Protein AF-A0A2V9FP90-F1 (afdb_monomer_lite)

Structure (mmCIF, N/CA/C/O backbone):
data_AF-A0A2V9FP90-F1
#
_entry.id   AF-A0A2V9FP90-F1
#
loop_
_atom_site.group_PDB
_atom_site.id
_atom_site.type_symbol
_atom_site.label_atom_id
_atom_site.label_alt_id
_atom_site.label_comp_id
_atom_site.label_asym_id
_atom_site.label_entity_id
_atom_site.label_seq_id
_atom_site.pdbx_PDB_ins_code
_atom_site.Cartn_x
_atom_site.Cartn_y
_atom_site.Cartn_z
_atom_site.occupancy
_atom_site.B_iso_or_equiv
_atom_site.auth_seq_id
_atom_site.auth_comp_id
_atom_site.auth_asym_id
_atom_site.auth_atom_id
_atom_site.pdbx_PDB_model_num
ATOM 1 N N . MET A 1 1 ? 9.939 25.593 56.403 1.00 59.75 1 MET A N 1
ATOM 2 C CA . MET A 1 1 ? 8.728 24.747 56.276 1.00 59.75 1 MET A CA 1
ATOM 3 C C . MET A 1 1 ? 7.716 25.290 55.264 1.00 59.75 1 MET A C 1
ATOM 5 O O . MET A 1 1 ? 7.458 24.605 54.291 1.00 59.75 1 MET A O 1
ATOM 9 N N . ARG A 1 2 ? 7.223 26.534 55.396 1.00 60.72 2 ARG A N 1
ATOM 10 C CA . ARG A 1 2 ? 6.188 27.116 54.505 1.00 60.72 2 ARG A CA 1
ATOM 11 C C . ARG A 1 2 ? 6.535 27.178 53.004 1.00 60.72 2 ARG A C 1
ATOM 13 O O . ARG A 1 2 ? 5.640 27.055 52.178 1.00 60.72 2 ARG A O 1
ATOM 20 N N . VAL A 1 3 ? 7.808 27.366 52.646 1.00 67.31 3 VAL A N 1
ATOM 21 C CA . VAL A 1 3 ? 8.259 27.427 51.238 1.00 67.31 3 VAL A CA 1
ATOM 22 C C . VAL A 1 3 ? 8.222 26.045 50.577 1.00 67.31 3 VAL A C 1
ATOM 24 O O . VAL A 1 3 ? 7.714 25.914 49.469 1.00 67.31 3 VAL A O 1
ATOM 27 N N . PHE A 1 4 ? 8.651 25.003 51.294 1.00 66.38 4 PHE A N 1
ATOM 28 C CA . PHE A 1 4 ? 8.572 23.615 50.828 1.00 66.38 4 PHE A CA 1
ATOM 29 C C . PHE A 1 4 ? 7.123 23.153 50.635 1.00 66.38 4 PHE A C 1
ATOM 31 O O . PHE A 1 4 ? 6.818 22.498 49.646 1.00 66.38 4 PHE A O 1
ATOM 38 N N . THR A 1 5 ? 6.206 23.562 51.519 1.00 68.62 5 THR A N 1
ATOM 39 C CA . THR A 1 5 ? 4.774 23.255 51.377 1.00 68.62 5 THR A CA 1
ATOM 40 C C . THR A 1 5 ? 4.164 23.927 50.142 1.00 68.62 5 THR A C 1
ATOM 42 O O . THR A 1 5 ? 3.387 23.306 49.428 1.00 68.62 5 THR A O 1
ATOM 45 N N . ARG A 1 6 ? 4.545 25.178 49.843 1.00 77.50 6 ARG A N 1
ATOM 46 C CA . ARG A 1 6 ? 4.081 25.903 48.645 1.00 77.50 6 ARG A CA 1
ATOM 47 C C . ARG A 1 6 ? 4.619 25.298 47.349 1.00 77.50 6 ARG A C 1
ATOM 49 O O . ARG A 1 6 ? 3.872 25.204 46.382 1.00 77.50 6 ARG A O 1
ATOM 56 N N . LEU A 1 7 ? 5.879 24.858 47.342 1.00 77.06 7 LEU A N 1
ATOM 57 C CA . LEU A 1 7 ? 6.489 24.196 46.188 1.00 77.06 7 LEU A CA 1
ATOM 58 C C . LEU A 1 7 ? 5.847 22.827 45.916 1.00 77.06 7 LEU A C 1
ATOM 60 O O . LEU A 1 7 ? 5.535 22.518 44.771 1.00 77.06 7 LEU A O 1
ATOM 64 N N . ALA A 1 8 ? 5.582 22.044 46.966 1.00 80.75 8 ALA A N 1
ATOM 65 C CA . ALA A 1 8 ? 4.883 20.767 46.844 1.00 80.75 8 ALA A CA 1
ATOM 66 C C . ALA A 1 8 ? 3.464 20.943 46.277 1.00 80.75 8 ALA A C 1
ATOM 68 O O . ALA A 1 8 ? 3.075 20.212 45.373 1.00 80.75 8 ALA A O 1
ATOM 69 N N . ILE A 1 9 ? 2.718 21.951 46.744 1.00 82.56 9 ILE A N 1
ATOM 70 C CA . ILE A 1 9 ? 1.383 22.271 46.214 1.00 82.56 9 ILE A CA 1
ATOM 71 C C . ILE A 1 9 ? 1.465 22.720 44.749 1.00 82.56 9 ILE A C 1
ATOM 73 O O . ILE A 1 9 ? 0.668 22.263 43.936 1.00 82.56 9 ILE A O 1
ATOM 77 N N . ALA A 1 10 ? 2.434 23.565 44.388 1.00 81.69 10 ALA A N 1
ATOM 78 C CA . ALA A 1 10 ? 2.607 24.021 43.008 1.00 81.69 10 ALA A CA 1
ATOM 79 C C . ALA A 1 10 ? 2.924 22.864 42.045 1.00 81.69 10 ALA A C 1
ATOM 81 O O . ALA A 1 10 ? 2.347 22.796 40.962 1.00 81.69 10 ALA A O 1
ATOM 82 N N . LEU A 1 11 ? 3.782 21.923 42.454 1.00 83.19 11 LEU A N 1
ATOM 83 C CA . LEU A 1 11 ? 4.089 20.719 41.674 1.00 83.19 11 LEU A CA 1
ATOM 84 C C . LEU A 1 11 ? 2.877 19.788 41.546 1.00 83.19 11 LEU A C 1
ATOM 86 O O . LEU A 1 11 ? 2.643 19.227 40.478 1.00 83.19 11 LEU A O 1
ATOM 90 N N . LEU A 1 12 ? 2.075 19.660 42.603 1.00 82.69 12 LEU A N 1
ATOM 91 C CA . LEU A 1 12 ? 0.868 18.835 42.599 1.00 82.69 12 LEU A CA 1
ATOM 92 C C . LEU A 1 12 ? -0.210 19.433 41.679 1.00 82.69 12 LEU A C 1
ATOM 94 O O . LEU A 1 12 ? -0.802 18.716 40.876 1.00 82.69 12 LEU A O 1
ATOM 98 N N . VAL A 1 13 ? -0.398 20.756 41.712 1.00 79.25 13 VAL A N 1
ATOM 99 C CA . VAL A 1 13 ? -1.297 21.474 40.792 1.00 79.25 13 VAL A CA 1
ATOM 100 C C . VAL A 1 13 ? -0.812 21.359 39.346 1.00 79.25 13 VAL A C 1
ATOM 102 O O . VAL A 1 13 ? -1.612 21.054 38.465 1.00 79.25 13 VAL A O 1
ATOM 105 N N . ALA A 1 14 ? 0.489 21.530 39.092 1.00 76.50 14 ALA A N 1
ATOM 106 C CA . ALA A 1 14 ? 1.058 21.360 37.756 1.00 76.50 14 ALA A CA 1
ATOM 107 C C . ALA A 1 14 ? 0.841 19.933 37.217 1.00 76.50 14 ALA A C 1
ATOM 109 O O . ALA A 1 14 ? 0.446 19.772 36.064 1.00 76.50 14 ALA A O 1
ATOM 110 N N . GLY A 1 15 ? 1.010 18.905 38.056 1.00 74.50 15 GLY A N 1
ATOM 111 C CA . GLY A 1 15 ? 0.733 17.512 37.691 1.00 74.50 15 GLY A CA 1
ATOM 112 C C . GLY A 1 15 ? -0.736 17.254 37.330 1.00 74.50 15 GLY A C 1
ATOM 113 O O . GLY A 1 15 ? -1.019 16.583 36.339 1.00 74.50 15 GLY A O 1
ATOM 114 N N . VAL A 1 16 ? -1.682 17.837 38.075 1.00 71.75 16 VAL A N 1
ATOM 115 C CA . VAL A 1 16 ? -3.126 17.710 37.791 1.00 71.75 16 VAL A CA 1
ATOM 116 C C . VAL A 1 16 ? -3.513 18.416 36.485 1.00 71.75 16 VAL A C 1
ATOM 118 O O . VAL A 1 16 ? -4.301 17.878 35.706 1.00 71.75 16 VAL A O 1
ATOM 121 N N . VAL A 1 17 ? -2.935 19.588 36.203 1.00 67.44 17 VAL A N 1
ATOM 122 C CA . VAL A 1 17 ? -3.184 20.327 34.952 1.00 67.44 17 VAL A CA 1
ATOM 123 C C . VAL A 1 17 ? -2.625 19.574 33.737 1.00 67.44 17 VAL A C 1
ATOM 125 O O . VAL A 1 17 ? -3.298 19.494 32.709 1.00 67.44 17 VAL A O 1
ATOM 128 N N . PHE A 1 18 ? -1.451 18.947 33.862 1.00 64.31 18 PHE A N 1
ATOM 129 C CA . PHE A 1 18 ? -0.880 18.108 32.801 1.00 64.31 18 PHE A CA 1
ATOM 130 C C . PHE A 1 18 ? -1.737 16.870 32.490 1.00 64.31 18 PHE A C 1
ATOM 132 O O . PHE A 1 18 ? -1.906 16.520 31.323 1.00 64.31 18 PHE A O 1
ATOM 139 N N . LEU A 1 19 ? -2.339 16.240 33.506 1.00 61.09 19 LEU A N 1
ATOM 140 C CA . LEU A 1 19 ? -3.259 15.108 33.321 1.00 61.09 19 LEU A CA 1
ATOM 141 C C . LEU A 1 19 ? -4.565 15.510 32.617 1.00 61.09 19 LEU A C 1
ATOM 143 O O . LEU A 1 19 ? -5.145 14.710 31.883 1.00 61.09 19 LEU A O 1
ATOM 147 N N . ALA A 1 20 ? -5.034 16.744 32.817 1.00 59.56 20 ALA A N 1
ATOM 148 C CA . ALA A 1 20 ? -6.236 17.256 32.162 1.00 59.56 20 ALA A CA 1
ATOM 149 C C . ALA A 1 20 ? -5.997 17.634 30.687 1.00 59.56 20 ALA A C 1
ATOM 151 O O . ALA A 1 20 ? -6.886 17.440 29.858 1.00 59.56 20 ALA A O 1
ATOM 152 N N . ALA A 1 21 ? -4.799 18.124 30.349 1.00 59.16 21 ALA A N 1
ATOM 153 C CA . ALA A 1 21 ? -4.432 18.535 28.991 1.00 59.16 21 ALA A CA 1
ATOM 154 C C . ALA A 1 21 ? -4.249 17.358 28.010 1.00 59.16 21 ALA A C 1
ATOM 156 O O . ALA A 1 21 ? -4.314 17.551 26.800 1.00 59.16 21 ALA A O 1
ATOM 157 N N . GLY A 1 22 ? -4.057 16.136 28.519 1.00 57.44 22 GLY A N 1
ATOM 158 C CA . GLY A 1 22 ? -3.905 14.917 27.716 1.00 57.44 22 GLY A CA 1
ATOM 159 C C . GLY A 1 22 ? -5.214 14.218 27.334 1.00 57.44 22 GLY A C 1
ATOM 160 O O . GLY A 1 22 ? -5.178 13.086 26.853 1.00 57.44 22 GLY A O 1
ATOM 161 N N . ARG A 1 23 ? -6.384 14.828 27.572 1.00 60.38 23 ARG A N 1
ATOM 162 C CA . ARG A 1 23 ? -7.665 14.241 27.154 1.00 60.38 23 ARG A CA 1
ATOM 163 C C . ARG A 1 23 ? -7.748 14.289 25.631 1.00 60.38 23 ARG A C 1
ATOM 165 O O . ARG A 1 23 ? -7.959 15.352 25.056 1.00 60.38 23 ARG A O 1
ATOM 172 N N . ALA A 1 24 ? -7.566 13.131 24.996 1.00 65.12 24 ALA A N 1
ATOM 173 C CA . ALA A 1 24 ? -7.748 12.967 23.561 1.00 65.12 24 ALA A CA 1
ATOM 174 C C . ALA A 1 24 ? -9.082 13.591 23.124 1.00 65.12 24 ALA A C 1
ATOM 176 O O . ALA A 1 24 ? -10.117 13.393 23.768 1.00 65.12 24 ALA A O 1
ATOM 177 N 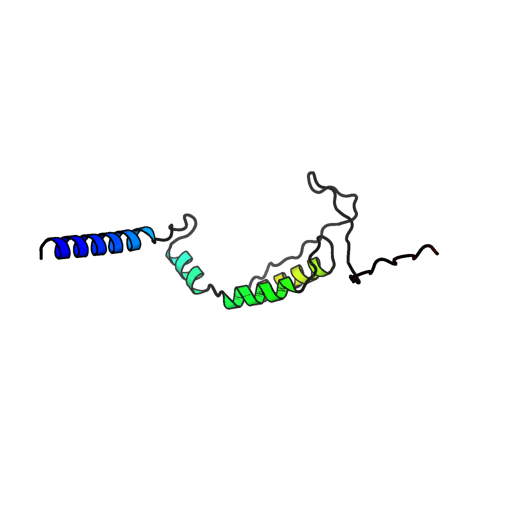N . GLN A 1 25 ? -9.044 14.374 22.046 1.00 67.94 25 GLN A N 1
ATOM 178 C CA . GLN A 1 25 ? -10.237 14.984 21.477 1.00 67.94 25 GLN A CA 1
ATOM 179 C C . GLN A 1 25 ? -11.243 13.884 21.127 1.00 67.94 25 GLN A C 1
ATOM 181 O O . GLN A 1 25 ? -10.899 12.935 20.423 1.00 67.94 25 GLN A O 1
ATOM 186 N N . LYS A 1 26 ? -12.482 14.008 21.618 1.00 65.25 26 LYS A N 1
ATOM 187 C CA . LYS A 1 26 ? -13.554 13.069 21.270 1.00 65.25 26 LYS A CA 1
ATOM 188 C C . LYS A 1 26 ? -13.750 13.104 19.750 1.00 65.25 26 LYS A C 1
ATOM 190 O O . LYS A 1 26 ? -14.010 14.194 19.229 1.00 65.25 26 LYS A O 1
ATOM 195 N N . PRO A 1 27 ? -13.609 11.977 19.030 1.00 66.38 27 PRO A N 1
ATOM 196 C CA . PRO A 1 27 ? -13.837 11.964 17.593 1.00 66.38 27 PRO A CA 1
ATOM 197 C C . PRO A 1 27 ? -15.282 12.395 17.319 1.00 66.38 27 PRO A C 1
ATOM 199 O O . PRO A 1 27 ? -16.201 11.774 17.848 1.00 66.38 27 PRO A O 1
ATOM 202 N N . PRO A 1 28 ? -15.521 13.446 16.518 1.00 73.25 28 PRO A N 1
ATOM 203 C CA . PRO A 1 28 ? -16.864 14.000 16.343 1.00 73.25 28 PRO A CA 1
ATOM 204 C C . PRO A 1 28 ? -17.770 13.136 15.450 1.00 73.25 28 PRO A C 1
ATOM 206 O O . PRO A 1 28 ? -18.923 13.494 15.237 1.00 73.25 28 PRO A O 1
ATOM 209 N N . LEU A 1 29 ? -17.249 12.036 14.895 1.00 85.44 29 LEU A N 1
ATOM 210 C CA . LEU A 1 29 ? -17.904 11.264 13.837 1.00 85.44 29 LEU A CA 1
ATOM 211 C C . LEU A 1 29 ? -18.628 10.005 14.334 1.00 85.44 29 LEU A C 1
ATOM 213 O O . LEU A 1 29 ? -19.564 9.577 13.669 1.00 85.44 29 LEU A O 1
ATOM 217 N N . LEU A 1 30 ? -18.212 9.409 15.462 1.00 89.69 30 LEU A N 1
ATOM 218 C CA . LEU A 1 30 ? -18.726 8.116 15.939 1.00 89.69 30 LEU A CA 1
ATOM 219 C C . LEU A 1 30 ? -18.969 8.120 17.461 1.00 89.69 30 LEU A C 1
ATOM 221 O O . LEU A 1 30 ? -18.249 8.810 18.189 1.00 89.69 30 LEU A O 1
ATOM 225 N N . PRO A 1 31 ? -19.939 7.335 17.971 1.00 90.81 31 PRO A N 1
ATOM 226 C CA . PRO A 1 31 ? -20.139 7.130 19.405 1.00 90.81 31 PRO A CA 1
ATOM 227 C C . PRO A 1 31 ? -18.877 6.615 20.118 1.00 90.81 31 PRO A C 1
ATOM 229 O O . PRO A 1 31 ? -18.163 5.758 19.601 1.00 90.81 31 PRO A O 1
ATOM 232 N N . GLU A 1 32 ? -18.639 7.056 21.361 1.00 87.56 32 GLU A N 1
ATOM 233 C CA . GLU A 1 32 ? -17.444 6.668 22.142 1.00 87.56 32 GLU A CA 1
ATOM 234 C C . GLU A 1 32 ? -17.267 5.153 22.279 1.00 87.56 32 GLU A C 1
ATOM 236 O O . GLU A 1 32 ? -16.144 4.655 22.231 1.00 87.56 32 GLU A O 1
ATOM 241 N N . LYS A 1 33 ? -18.370 4.412 22.421 1.00 90.81 33 LYS A N 1
ATOM 242 C CA . LYS A 1 33 ? -18.343 2.949 22.517 1.00 90.81 33 LYS A CA 1
ATOM 243 C C . LYS A 1 33 ? -17.737 2.306 21.266 1.00 90.81 33 LYS A C 1
ATOM 245 O O . LYS A 1 33 ? -16.964 1.362 21.384 1.00 90.81 33 LYS A O 1
ATOM 250 N N . GLU A 1 34 ? -18.089 2.809 20.087 1.00 92.44 34 GLU A N 1
ATOM 251 C CA . GLU A 1 34 ? -17.595 2.290 18.808 1.00 92.44 34 GLU A CA 1
ATOM 252 C C . GLU A 1 34 ? -16.125 2.652 18.610 1.00 92.44 34 GLU A C 1
ATOM 254 O O . GLU A 1 34 ? -15.321 1.795 18.256 1.00 92.44 34 GLU A O 1
ATOM 259 N N . VAL A 1 35 ? -15.746 3.890 18.943 1.00 90.50 35 VAL A N 1
ATOM 260 C CA . VAL A 1 35 ? -14.343 4.329 18.927 1.00 90.50 35 VAL A CA 1
ATOM 261 C C . VAL A 1 35 ? -13.484 3.461 19.847 1.00 90.50 35 VAL A C 1
ATOM 263 O O . VAL A 1 35 ? -12.404 3.033 19.451 1.00 90.50 35 VAL A O 1
AT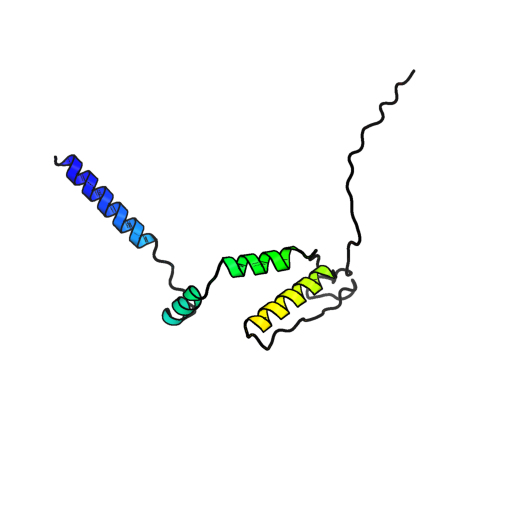OM 266 N N . ALA A 1 36 ? -13.958 3.179 21.063 1.00 90.00 36 ALA A N 1
ATOM 267 C CA . ALA A 1 36 ? -13.243 2.333 22.011 1.00 90.00 36 ALA A CA 1
ATOM 268 C C . ALA A 1 36 ? -13.097 0.892 21.500 1.00 90.00 36 ALA A C 1
ATOM 270 O O . ALA A 1 36 ? -12.030 0.302 21.650 1.00 90.00 36 ALA A O 1
ATOM 271 N N . ALA A 1 37 ? -14.138 0.341 20.865 1.00 93.44 37 ALA A N 1
ATOM 272 C CA . ALA A 1 37 ? -14.067 -0.978 20.242 1.00 93.44 37 ALA A CA 1
ATOM 273 C C . ALA A 1 37 ? -13.009 -1.016 19.128 1.00 93.44 37 ALA A C 1
ATOM 275 O O . ALA A 1 37 ? -12.140 -1.878 19.152 1.00 93.44 37 ALA A O 1
ATOM 276 N N . LEU A 1 38 ? -13.009 -0.035 18.219 1.00 91.44 38 LEU A N 1
ATOM 277 C CA . LEU A 1 38 ? -12.006 0.071 17.153 1.00 91.44 38 LEU A CA 1
ATOM 278 C C . LEU A 1 38 ? -10.584 0.237 17.705 1.00 91.44 38 LEU A C 1
ATOM 280 O O . LEU A 1 38 ? -9.650 -0.374 17.195 1.00 91.44 38 LEU A O 1
ATOM 284 N N . ALA A 1 39 ? -10.415 1.046 18.754 1.00 91.31 39 ALA A N 1
ATOM 285 C CA . ALA A 1 39 ? -9.114 1.282 19.370 1.00 91.31 39 ALA A CA 1
ATOM 286 C C . ALA A 1 39 ? -8.512 0.011 19.991 1.00 91.31 39 ALA A C 1
ATOM 288 O O . ALA A 1 39 ? -7.297 -0.163 19.943 1.00 91.31 39 ALA A O 1
ATOM 289 N N . ASN A 1 40 ? -9.348 -0.879 20.534 1.00 94.62 40 ASN A N 1
ATOM 290 C CA . ASN A 1 40 ? -8.902 -2.144 21.122 1.00 94.62 40 ASN A CA 1
ATOM 291 C C . ASN A 1 40 ? -8.431 -3.169 20.078 1.00 94.62 40 ASN A C 1
ATOM 293 O O . ASN A 1 40 ? -7.634 -4.039 20.414 1.00 94.62 40 ASN A O 1
ATOM 297 N N . GLU A 1 41 ? -8.875 -3.048 18.826 1.00 93.81 41 GLU A N 1
ATOM 298 C CA . GLU A 1 41 ? -8.468 -3.935 17.725 1.00 93.81 41 GLU A CA 1
ATOM 299 C C . GLU A 1 41 ? -7.207 -3.439 16.987 1.00 93.81 41 GLU A C 1
ATOM 301 O O . GLU A 1 41 ? -6.648 -4.137 16.137 1.00 93.81 41 GLU A O 1
ATOM 306 N N . LEU A 1 42 ? -6.724 -2.224 17.283 1.00 92.88 42 LEU A N 1
ATOM 307 C CA . LEU A 1 42 ? -5.539 -1.668 16.628 1.00 92.88 42 LEU A CA 1
ATOM 308 C C . LEU A 1 42 ? -4.267 -2.426 17.031 1.00 92.88 42 LEU A C 1
ATOM 310 O O . LEU A 1 42 ? -3.885 -2.474 18.197 1.00 92.88 42 LEU A O 1
ATOM 314 N N . SER A 1 43 ? -3.533 -2.920 16.030 1.00 95.62 43 SER A N 1
ATOM 315 C CA . SER A 1 43 ? -2.229 -3.564 16.214 1.00 95.62 43 SER A CA 1
ATOM 316 C C . SER A 1 43 ? -1.152 -2.898 15.362 1.00 95.62 43 SER A C 1
ATOM 318 O O . SER A 1 43 ? -1.149 -2.988 14.130 1.00 95.62 43 SER A O 1
ATOM 320 N N . GLY A 1 44 ? -0.182 -2.262 16.027 1.00 97.19 44 GLY A N 1
ATOM 321 C CA . GLY A 1 44 ? 0.994 -1.691 15.363 1.00 97.19 44 GLY A CA 1
ATOM 322 C C . GLY A 1 44 ? 1.879 -2.751 14.699 1.00 97.19 44 GLY A C 1
ATOM 323 O O . GLY A 1 44 ? 2.511 -2.488 13.679 1.00 97.19 44 GLY A O 1
ATOM 324 N N . GLU A 1 45 ? 1.883 -3.971 15.233 1.00 97.81 45 GLU A N 1
ATOM 325 C CA . GLU A 1 45 ? 2.617 -5.101 14.668 1.00 97.81 45 GLU A CA 1
ATOM 326 C C . GLU A 1 45 ? 2.026 -5.528 13.313 1.00 97.81 45 GLU A C 1
ATOM 328 O O . GLU A 1 45 ? 2.751 -5.662 12.326 1.00 97.81 45 GLU A O 1
ATOM 333 N N . THR A 1 46 ? 0.697 -5.660 13.231 1.00 95.81 46 THR A N 1
ATOM 334 C CA . THR A 1 46 ? -0.000 -5.942 11.968 1.00 95.81 46 THR A CA 1
ATOM 335 C C . THR A 1 46 ? 0.171 -4.795 10.972 1.00 95.81 46 THR A C 1
ATOM 337 O O . THR A 1 46 ? 0.440 -5.043 9.796 1.00 95.81 46 THR A O 1
ATOM 340 N N . ALA A 1 47 ? 0.119 -3.539 11.433 1.00 95.94 47 ALA A N 1
ATOM 341 C CA . ALA A 1 47 ? 0.391 -2.380 10.584 1.00 95.94 47 ALA A CA 1
ATOM 342 C C . ALA A 1 47 ? 1.810 -2.420 9.983 1.00 95.94 47 ALA A C 1
ATOM 344 O O . ALA A 1 47 ? 1.976 -2.222 8.778 1.00 95.94 47 ALA A O 1
ATOM 345 N N . LYS A 1 48 ? 2.827 -2.743 10.793 1.00 97.81 48 LYS A N 1
ATOM 346 C CA . LYS A 1 48 ? 4.216 -2.886 10.333 1.00 97.81 48 LYS A CA 1
ATOM 347 C C . LYS A 1 48 ? 4.369 -4.023 9.324 1.00 97.81 48 LYS A C 1
ATOM 349 O O . LYS A 1 48 ? 4.998 -3.818 8.292 1.00 97.81 48 LYS A O 1
ATOM 354 N N . ARG A 1 49 ? 3.760 -5.187 9.571 1.00 96.50 49 ARG A N 1
ATOM 355 C CA . ARG A 1 49 ? 3.779 -6.316 8.622 1.00 96.50 49 ARG A CA 1
ATOM 356 C C . ARG A 1 49 ? 3.168 -5.956 7.267 1.00 96.50 49 ARG A C 1
ATOM 358 O O . ARG A 1 49 ? 3.753 -6.274 6.235 1.00 96.50 49 ARG A O 1
ATOM 365 N N . ASN A 1 50 ? 2.031 -5.257 7.256 1.00 96.88 50 ASN A N 1
ATOM 366 C CA . ASN A 1 50 ? 1.415 -4.786 6.011 1.00 96.88 50 ASN A CA 1
ATOM 367 C C . ASN A 1 50 ? 2.339 -3.808 5.269 1.00 96.88 50 ASN A C 1
ATOM 369 O O . ASN A 1 50 ? 2.532 -3.940 4.060 1.00 96.88 50 ASN A O 1
ATOM 373 N N . LEU A 1 51 ? 2.951 -2.863 5.994 1.00 97.19 51 LEU A N 1
ATOM 374 C CA . LEU A 1 51 ? 3.919 -1.921 5.428 1.00 97.19 51 LEU A CA 1
ATOM 375 C C . LEU A 1 51 ? 5.122 -2.646 4.814 1.00 97.19 51 LEU A C 1
ATOM 377 O O . LEU A 1 51 ? 5.510 -2.336 3.692 1.00 97.19 51 LEU A O 1
ATOM 381 N N . GLU A 1 52 ? 5.689 -3.624 5.519 1.00 97.44 52 GLU A N 1
ATOM 382 C CA . GLU A 1 52 ? 6.801 -4.441 5.028 1.00 97.44 52 GLU A CA 1
ATOM 383 C C . GLU A 1 52 ? 6.433 -5.245 3.782 1.00 97.44 52 GLU A C 1
ATOM 385 O O . GLU A 1 52 ? 7.303 -5.476 2.949 1.00 97.44 52 GLU A O 1
ATOM 390 N N . GLY A 1 53 ? 5.180 -5.683 3.637 1.00 96.50 53 GLY A N 1
ATOM 391 C CA . GLY A 1 53 ? 4.696 -6.316 2.410 1.00 96.50 53 GLY A CA 1
ATOM 392 C C . GLY A 1 53 ? 4.686 -5.336 1.237 1.00 96.50 53 GLY A C 1
ATOM 393 O O . GLY A 1 53 ? 5.342 -5.569 0.225 1.00 96.50 53 GLY A O 1
ATOM 394 N N . VAL A 1 54 ? 4.022 -4.189 1.404 1.00 96.62 54 VAL A N 1
ATOM 395 C CA . VAL A 1 54 ? 3.869 -3.167 0.350 1.00 96.62 54 VAL A CA 1
ATOM 396 C C . VAL A 1 54 ? 5.200 -2.507 -0.040 1.00 96.62 54 VAL A C 1
ATOM 398 O O . VAL A 1 54 ? 5.390 -2.098 -1.188 1.00 96.62 54 VAL A O 1
ATOM 401 N N . ALA A 1 55 ? 6.137 -2.374 0.899 1.00 96.75 55 ALA A N 1
ATOM 402 C CA . ALA A 1 55 ? 7.419 -1.708 0.676 1.00 96.75 55 ALA A CA 1
ATOM 403 C C . ALA A 1 55 ? 8.390 -2.493 -0.225 1.00 96.75 55 ALA A C 1
ATOM 405 O O . ALA A 1 55 ? 9.359 -1.908 -0.701 1.00 96.75 55 ALA A O 1
ATOM 406 N N . ARG A 1 56 ? 8.142 -3.784 -0.483 1.00 95.44 56 ARG A N 1
ATOM 407 C CA . ARG A 1 56 ? 9.007 -4.627 -1.334 1.00 95.44 56 ARG A CA 1
ATOM 408 C C . ARG A 1 56 ? 8.856 -4.337 -2.824 1.00 95.44 56 ARG A C 1
ATOM 410 O O . ARG A 1 56 ? 9.720 -4.716 -3.605 1.00 95.44 56 ARG A O 1
ATOM 417 N N . PHE A 1 57 ? 7.771 -3.678 -3.217 1.00 95.50 57 PHE A N 1
ATOM 418 C CA . PHE A 1 57 ? 7.457 -3.438 -4.617 1.00 95.50 57 PHE A CA 1
ATOM 419 C C . PHE A 1 57 ? 7.989 -2.083 -5.101 1.00 95.50 57 PHE A C 1
ATOM 421 O O . PHE A 1 57 ? 7.868 -1.060 -4.417 1.00 95.50 57 PHE A O 1
ATOM 428 N N . HIS A 1 58 ? 8.496 -2.044 -6.336 1.00 92.31 58 HIS A N 1
ATOM 429 C CA . HIS A 1 58 ? 8.803 -0.799 -7.041 1.00 92.31 58 HIS A CA 1
ATOM 430 C C . HIS A 1 58 ? 7.509 -0.184 -7.615 1.00 92.31 58 HIS A C 1
ATOM 432 O O . HIS A 1 58 ? 7.091 -0.450 -8.745 1.00 92.31 58 HIS A O 1
ATOM 438 N N . ARG A 1 59 ? 6.838 0.633 -6.794 1.00 93.00 59 ARG A N 1
ATOM 439 C CA . ARG A 1 59 ? 5.473 1.151 -7.025 1.00 93.00 59 ARG A CA 1
ATOM 440 C C . ARG A 1 59 ? 5.436 2.466 -7.808 1.00 93.00 59 ARG A C 1
ATOM 442 O O . ARG A 1 59 ? 4.721 3.397 -7.434 1.00 93.00 59 ARG A O 1
ATOM 449 N N . GLN A 1 60 ? 6.207 2.562 -8.887 1.00 91.12 60 GLN A N 1
ATOM 450 C CA . GLN A 1 60 ? 6.049 3.678 -9.818 1.00 91.12 60 GLN A CA 1
ATOM 451 C C . GLN A 1 60 ? 4.682 3.588 -10.511 1.00 91.12 60 GLN A C 1
ATOM 453 O O . GLN A 1 60 ? 4.221 2.508 -10.861 1.00 91.12 60 GLN A O 1
ATOM 458 N N . ARG A 1 61 ? 3.994 4.715 -10.718 1.00 88.88 61 ARG A N 1
ATOM 459 C CA . ARG A 1 61 ? 2.653 4.689 -11.330 1.00 88.88 61 ARG A CA 1
ATOM 460 C C . ARG A 1 61 ? 2.686 4.001 -12.700 1.00 88.88 61 ARG A C 1
ATOM 462 O O . ARG A 1 61 ? 3.423 4.436 -13.580 1.00 88.88 61 ARG A O 1
ATOM 469 N N . GLY A 1 62 ? 1.807 3.017 -12.887 1.00 88.56 62 GLY A N 1
ATOM 470 C CA . GLY A 1 62 ? 1.695 2.264 -14.137 1.00 88.56 62 GLY A CA 1
ATOM 471 C C . GLY A 1 62 ? 2.759 1.178 -14.315 1.00 88.56 62 GLY A C 1
ATOM 472 O O . GLY A 1 62 ? 2.865 0.662 -15.419 1.00 88.56 62 GLY A O 1
ATOM 473 N N . SER A 1 63 ? 3.537 0.850 -13.277 1.00 92.75 63 SER A N 1
ATOM 474 C CA . SER A 1 63 ? 4.457 -0.294 -13.273 1.00 92.75 63 SER A CA 1
ATOM 475 C C . SER A 1 63 ? 3.763 -1.590 -12.832 1.00 92.75 63 SER A C 1
ATOM 477 O O . SER A 1 63 ? 2.729 -1.559 -12.154 1.00 92.75 63 SER A O 1
ATOM 479 N N . LYS A 1 64 ? 4.383 -2.734 -13.132 1.00 93.94 64 LYS A N 1
ATOM 480 C CA . LYS A 1 64 ? 4.027 -4.063 -12.610 1.00 93.94 64 LYS A CA 1
ATOM 481 C C . LYS A 1 64 ? 4.042 -4.082 -11.085 1.00 93.94 64 LYS A C 1
ATOM 483 O O . LYS A 1 64 ? 3.053 -4.466 -10.476 1.00 93.94 64 LYS A O 1
ATOM 488 N N . GLY A 1 65 ? 5.099 -3.552 -10.463 1.00 95.56 65 GLY A N 1
ATOM 489 C CA . GLY A 1 65 ? 5.211 -3.498 -9.000 1.00 95.56 65 GLY A CA 1
ATOM 490 C C . GLY A 1 65 ? 4.111 -2.664 -8.328 1.00 95.56 65 GLY A C 1
ATOM 491 O O . GLY A 1 65 ? 3.715 -2.942 -7.199 1.00 95.56 65 GLY A O 1
ATOM 492 N N . PHE A 1 66 ? 3.565 -1.649 -9.007 1.00 95.25 66 PHE A N 1
ATOM 493 C CA . PHE A 1 66 ? 2.386 -0.938 -8.510 1.00 95.25 66 PHE A CA 1
ATOM 494 C C . PHE A 1 66 ? 1.138 -1.830 -8.516 1.00 95.25 66 PHE A C 1
ATOM 496 O O . PHE A 1 66 ? 0.359 -1.782 -7.565 1.00 95.25 66 PHE A O 1
ATOM 503 N N . HIS A 1 67 ? 0.957 -2.642 -9.561 1.00 95.81 67 HIS A N 1
ATOM 504 C CA . HIS A 1 67 ? -0.154 -3.587 -9.656 1.00 95.81 67 HIS A CA 1
ATOM 505 C C . HIS A 1 67 ? -0.038 -4.719 -8.627 1.00 95.81 67 HIS A C 1
ATOM 507 O O . HIS A 1 67 ? -0.985 -4.939 -7.881 1.00 95.81 67 HIS A O 1
ATOM 513 N N . GLU A 1 68 ? 1.138 -5.335 -8.492 1.00 97.00 68 GLU A N 1
ATOM 514 C CA . GLU A 1 68 ? 1.410 -6.381 -7.490 1.00 97.00 68 GLU A CA 1
ATOM 515 C C . GLU A 1 68 ? 1.148 -5.883 -6.060 1.00 97.00 68 GLU A C 1
ATOM 517 O O . GLU A 1 68 ? 0.592 -6.588 -5.219 1.00 97.00 68 GLU A O 1
ATOM 522 N N . ALA A 1 69 ? 1.485 -4.622 -5.771 1.00 97.44 69 ALA A N 1
ATOM 523 C CA . ALA A 1 69 ? 1.160 -4.015 -4.486 1.00 97.44 69 ALA A CA 1
ATOM 524 C C . ALA A 1 69 ? -0.352 -3.838 -4.271 1.00 97.44 69 ALA A C 1
ATOM 526 O O . ALA A 1 69 ? -0.817 -3.938 -3.135 1.00 97.44 69 ALA A O 1
ATOM 527 N N . ALA A 1 70 ? -1.121 -3.562 -5.329 1.00 97.00 70 ALA A N 1
ATOM 528 C CA . ALA A 1 70 ? -2.577 -3.481 -5.251 1.00 97.00 70 ALA A CA 1
ATOM 529 C C . ALA A 1 70 ? -3.204 -4.865 -5.019 1.00 97.00 70 ALA A C 1
ATOM 531 O O . ALA A 1 70 ? -4.100 -4.980 -4.187 1.00 97.00 70 ALA A O 1
ATOM 532 N N . GLU A 1 71 ? -2.690 -5.906 -5.681 1.00 97.38 71 GLU A N 1
ATOM 533 C CA . GLU A 1 71 ? -3.075 -7.305 -5.447 1.00 97.38 71 GLU A CA 1
ATOM 534 C C . GLU A 1 71 ? -2.781 -7.732 -4.009 1.00 97.38 71 GLU A C 1
ATOM 536 O O . GLU A 1 71 ? -3.664 -8.251 -3.330 1.00 97.38 71 GLU A O 1
ATOM 541 N N . PHE A 1 72 ? -1.588 -7.416 -3.496 1.00 97.50 72 PHE A N 1
ATOM 542 C CA . PHE A 1 72 ? -1.246 -7.662 -2.096 1.00 97.50 72 PHE A CA 1
ATOM 543 C C . PHE A 1 72 ? -2.235 -6.985 -1.138 1.00 97.50 72 PHE A C 1
ATOM 545 O O . PHE A 1 72 ? -2.661 -7.590 -0.156 1.00 97.50 72 PHE A O 1
ATOM 552 N N . VAL A 1 73 ? -2.607 -5.724 -1.391 1.00 96.94 73 VAL A N 1
ATOM 553 C CA . VAL A 1 73 ? -3.582 -5.018 -0.547 1.00 96.94 73 VAL A CA 1
ATOM 554 C C . VAL A 1 73 ? -4.953 -5.684 -0.630 1.00 96.94 73 VAL A C 1
ATOM 556 O O . VAL A 1 73 ? -5.550 -5.912 0.418 1.00 96.94 73 VAL A O 1
ATOM 559 N N . ALA A 1 74 ? -5.433 -6.031 -1.826 1.00 97.31 74 ALA A N 1
ATOM 560 C CA . ALA A 1 74 ? -6.709 -6.722 -2.006 1.00 97.31 74 ALA A CA 1
ATOM 561 C C . ALA A 1 74 ? -6.747 -8.051 -1.232 1.00 97.31 74 ALA A C 1
ATOM 563 O O . ALA A 1 74 ? -7.657 -8.264 -0.435 1.00 97.31 74 ALA A O 1
ATOM 564 N N . GLU A 1 75 ? -5.695 -8.867 -1.345 1.00 96.25 75 GLU A N 1
ATOM 565 C CA . GLU A 1 75 ? -5.543 -10.126 -0.605 1.00 96.25 75 GLU A CA 1
ATOM 566 C C . GLU A 1 75 ? -5.597 -9.911 0.921 1.00 96.25 75 GLU A C 1
ATOM 568 O O . GLU A 1 75 ? -6.219 -10.681 1.657 1.00 96.25 75 GLU A O 1
ATOM 573 N N . ARG A 1 76 ? -4.960 -8.846 1.435 1.00 96.56 76 ARG A N 1
ATOM 574 C CA . ARG A 1 76 ? -5.024 -8.510 2.867 1.00 96.56 76 ARG A CA 1
ATOM 575 C C . ARG A 1 76 ? -6.425 -8.062 3.285 1.00 96.56 76 ARG A C 1
ATOM 577 O O . ARG A 1 76 ? -6.861 -8.453 4.362 1.00 96.56 76 ARG A O 1
ATOM 584 N N . LEU A 1 77 ? -7.123 -7.268 2.470 1.00 96.19 77 LEU A N 1
ATOM 585 C CA . LEU A 1 77 ? -8.494 -6.829 2.757 1.00 96.19 77 LEU A CA 1
ATOM 586 C C . LEU A 1 77 ? -9.451 -8.027 2.834 1.00 96.19 77 LEU A C 1
ATOM 588 O O . LEU A 1 77 ? -10.204 -8.136 3.802 1.00 96.19 77 LEU A O 1
ATOM 592 N N . GLU A 1 78 ? -9.360 -8.953 1.880 1.00 95.69 78 GLU A N 1
ATOM 593 C CA . GLU A 1 78 ? -10.131 -10.200 1.884 1.00 95.69 78 GLU A CA 1
ATOM 594 C C . GLU A 1 78 ? -9.836 -11.046 3.127 1.00 95.69 78 GLU A C 1
ATOM 596 O O . GLU A 1 78 ? -10.759 -11.493 3.809 1.00 95.69 78 GLU A O 1
ATOM 601 N N . ALA A 1 79 ? -8.559 -11.197 3.495 1.00 94.81 79 ALA A N 1
ATOM 602 C CA . ALA A 1 79 ? -8.158 -11.911 4.708 1.00 94.81 79 ALA A CA 1
ATOM 603 C C . ALA A 1 79 ? -8.690 -11.264 6.003 1.00 94.81 79 ALA A C 1
ATOM 605 O O . ALA A 1 79 ? -8.860 -11.953 7.009 1.00 94.81 79 ALA A O 1
ATOM 606 N N . TYR A 1 80 ? -8.972 -9.958 5.988 1.00 94.50 80 TYR A N 1
ATOM 607 C CA . TYR A 1 80 ? -9.617 -9.238 7.091 1.00 94.50 80 TYR A CA 1
ATOM 608 C C . TYR A 1 80 ? -11.154 -9.268 7.025 1.00 94.50 80 TYR A C 1
ATOM 610 O O . TYR A 1 80 ? -11.812 -8.670 7.875 1.00 94.50 80 TYR A O 1
ATOM 618 N N . GLY A 1 81 ? -11.736 -9.975 6.053 1.00 95.94 81 GLY A N 1
ATOM 619 C CA . GLY A 1 81 ? -13.179 -10.170 5.913 1.00 95.94 81 GLY A CA 1
ATOM 620 C C . GLY A 1 81 ? -13.899 -9.114 5.069 1.00 95.94 81 GLY A C 1
ATOM 621 O O . GLY A 1 81 ? -15.130 -9.079 5.078 1.00 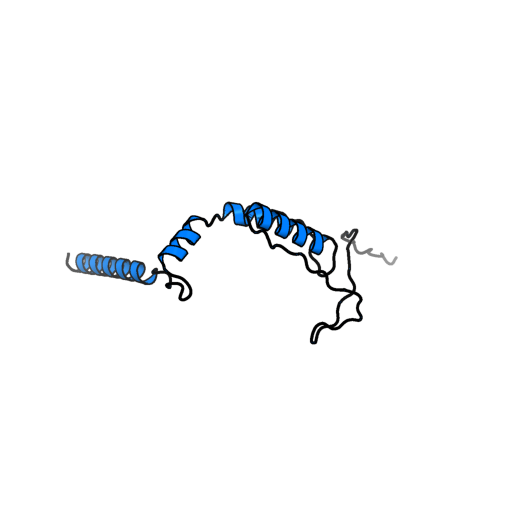95.94 81 GLY A O 1
ATOM 622 N N . LEU A 1 82 ? -13.173 -8.260 4.339 1.00 95.81 82 LEU A N 1
ATOM 623 C CA . LEU A 1 82 ? -13.763 -7.317 3.383 1.00 95.81 82 LEU A CA 1
ATOM 624 C C . LEU A 1 82 ? -13.994 -8.022 2.043 1.00 95.81 82 LEU A C 1
ATOM 626 O O . LEU A 1 82 ? -13.047 -8.473 1.411 1.00 95.81 82 LEU A O 1
ATOM 630 N N . GLN A 1 83 ? -15.252 -8.110 1.611 1.00 90.44 83 GLN A N 1
ATOM 631 C CA . GLN A 1 83 ? -15.647 -8.944 0.464 1.00 90.44 83 GLN A CA 1
ATOM 632 C C . GLN A 1 83 ? -15.688 -8.188 -0.872 1.00 90.44 83 GLN A C 1
ATOM 634 O O . GLN A 1 83 ? -15.607 -8.807 -1.925 1.00 90.44 83 GLN A O 1
ATOM 639 N N . ASP A 1 84 ? -15.766 -6.856 -0.834 1.00 94.06 84 ASP A N 1
ATOM 640 C CA . ASP A 1 84 ? -15.973 -6.019 -2.025 1.00 94.06 84 ASP A CA 1
ATOM 641 C C . ASP A 1 84 ? -14.685 -5.309 -2.485 1.00 94.06 84 ASP A C 1
ATOM 643 O O . ASP A 1 84 ? -14.721 -4.208 -3.042 1.00 94.06 84 ASP A O 1
ATOM 647 N N . ALA A 1 85 ? -13.517 -5.900 -2.215 1.00 95.56 85 ALA A N 1
ATOM 648 C CA . ALA A 1 85 ? -12.248 -5.356 -2.685 1.00 95.56 85 ALA A CA 1
ATOM 649 C C . ALA A 1 85 ? -12.152 -5.491 -4.216 1.00 95.56 85 ALA A C 1
ATOM 651 O O . ALA A 1 85 ? -12.297 -6.576 -4.769 1.00 95.56 85 ALA A O 1
ATOM 652 N N . ALA A 1 86 ? -11.890 -4.382 -4.912 1.00 96.31 86 ALA A N 1
ATOM 653 C CA . ALA A 1 86 ? -11.780 -4.363 -6.368 1.00 96.31 86 ALA A CA 1
ATOM 654 C C . ALA A 1 86 ? -10.538 -3.595 -6.828 1.00 96.31 86 ALA A C 1
ATOM 656 O O . ALA A 1 86 ? -10.258 -2.489 -6.360 1.00 96.31 86 ALA A O 1
ATOM 657 N N . ILE A 1 87 ? -9.823 -4.161 -7.803 1.00 96.75 87 ILE A N 1
ATOM 658 C CA . ILE A 1 87 ? -8.710 -3.493 -8.482 1.00 96.75 87 ILE A CA 1
ATOM 659 C C . ILE A 1 87 ? -9.236 -2.873 -9.772 1.00 96.75 87 ILE A C 1
ATOM 661 O O . ILE A 1 87 ? -9.605 -3.569 -10.717 1.00 96.75 87 ILE A O 1
ATOM 665 N N . LEU A 1 88 ? -9.251 -1.544 -9.820 1.00 95.50 88 LEU A N 1
ATOM 666 C CA . LEU A 1 88 ? -9.651 -0.798 -11.007 1.00 95.50 88 LEU A CA 1
ATOM 667 C C . LEU A 1 88 ? -8.439 -0.543 -11.903 1.00 95.50 88 LEU A C 1
ATOM 669 O O . LEU A 1 88 ? -7.399 -0.071 -11.439 1.00 95.50 88 LEU A O 1
ATOM 673 N N . GLN A 1 89 ? -8.586 -0.821 -13.197 1.00 92.75 89 GLN A N 1
ATOM 674 C CA . GLN A 1 89 ? -7.538 -0.608 -14.191 1.00 92.75 89 GLN A CA 1
ATOM 675 C C . GLN A 1 89 ? -7.904 0.550 -15.114 1.00 92.75 89 GLN A C 1
ATOM 677 O O . GLN A 1 89 ? -9.007 0.619 -15.652 1.00 92.75 89 GLN A O 1
ATOM 682 N N . PHE A 1 90 ? -6.946 1.449 -15.313 1.00 91.69 90 PHE A N 1
ATOM 683 C CA . PHE A 1 90 ? -7.105 2.638 -16.139 1.00 91.69 90 PHE A CA 1
ATOM 684 C C . PHE A 1 90 ? -5.987 2.675 -17.186 1.00 91.69 90 PHE A C 1
ATOM 686 O O . PHE A 1 90 ? -4.822 2.503 -16.816 1.00 91.69 90 PHE A O 1
ATOM 693 N N . PRO A 1 91 ? -6.287 2.914 -18.477 1.00 91.31 91 PRO A N 1
ATOM 694 C CA . PRO A 1 91 ? -5.253 2.960 -19.502 1.00 91.31 91 PRO A CA 1
ATOM 695 C C . PRO A 1 91 ? -4.198 4.044 -19.233 1.00 91.31 91 PRO A C 1
ATOM 697 O O . PRO A 1 91 ? -4.518 5.209 -18.970 1.00 91.31 91 PRO A O 1
ATOM 700 N N . ALA A 1 92 ? -2.931 3.645 -19.346 1.00 90.00 92 ALA A N 1
ATOM 701 C CA . ALA A 1 92 ? -1.739 4.466 -19.147 1.00 90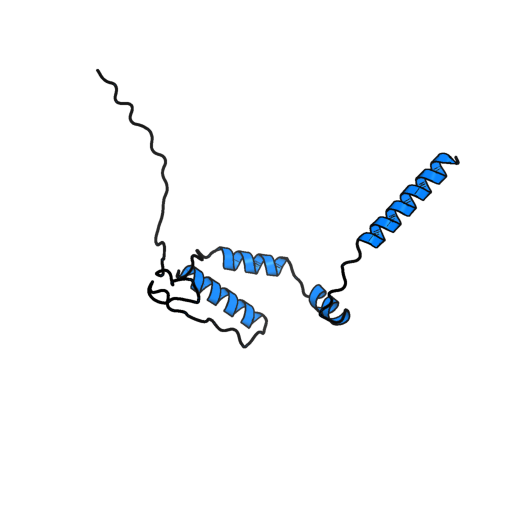.00 92 ALA A CA 1
ATOM 702 C C . ALA A 1 92 ? -0.947 4.578 -20.463 1.00 90.00 92 ALA A C 1
ATOM 704 O O . ALA A 1 92 ? 0.197 4.151 -20.565 1.00 90.00 92 ALA A O 1
ATOM 705 N N . ASP A 1 93 ? -1.596 5.094 -21.506 1.00 89.12 93 ASP A N 1
ATOM 706 C CA . ASP A 1 93 ? -1.115 5.068 -22.896 1.00 89.12 93 ASP A CA 1
ATOM 707 C C . ASP A 1 93 ? -0.444 6.368 -23.373 1.00 89.12 93 ASP A C 1
ATOM 709 O O . ASP A 1 93 ? -0.003 6.465 -24.518 1.00 89.12 93 ASP A O 1
ATOM 713 N N . GLY A 1 94 ? -0.385 7.395 -22.524 1.00 91.19 94 GLY A N 1
ATOM 714 C CA . GLY A 1 94 ? 0.132 8.706 -22.907 1.00 91.19 94 GLY A CA 1
ATOM 715 C C . GLY A 1 94 ? -0.834 9.556 -23.738 1.00 91.19 94 GLY A C 1
ATOM 716 O O . GLY A 1 94 ? -0.420 10.611 -24.222 1.00 91.19 94 GLY A O 1
ATOM 717 N N . LYS A 1 95 ? -2.085 9.124 -23.941 1.00 93.00 95 LYS A N 1
ATOM 718 C CA . LYS A 1 95 ? -3.065 9.793 -24.817 1.00 93.00 95 LYS A CA 1
ATOM 719 C C . LYS A 1 95 ? -4.281 10.289 -24.045 1.00 93.00 95 LYS A C 1
ATOM 721 O O . LYS A 1 95 ? -4.723 11.413 -24.276 1.00 93.00 95 LYS A O 1
ATOM 726 N N . ILE A 1 96 ? -4.799 9.478 -23.125 1.00 92.94 96 ILE A N 1
ATOM 727 C CA . ILE A 1 96 ? -5.990 9.817 -22.334 1.00 92.94 96 ILE A CA 1
ATOM 728 C C . ILE A 1 96 ? -5.672 10.910 -21.306 1.00 92.94 96 ILE A C 1
ATOM 730 O O . ILE A 1 9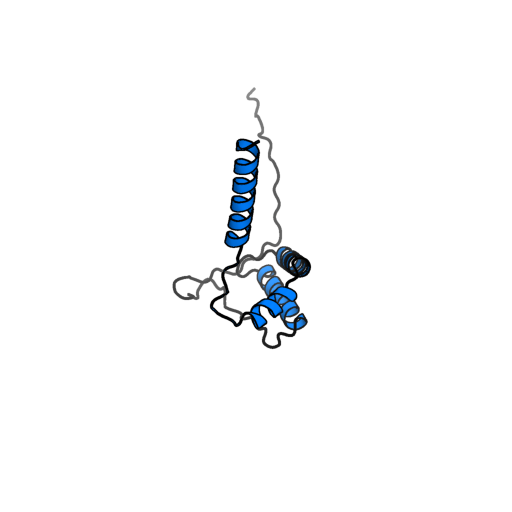6 ? -4.600 10.925 -20.704 1.00 92.94 96 ILE A O 1
ATOM 734 N N . PHE A 1 97 ? -6.618 11.820 -21.079 1.00 93.31 97 PHE A N 1
ATOM 735 C CA . PHE A 1 97 ? -6.578 12.784 -19.982 1.00 93.31 97 PHE A CA 1
ATOM 736 C C . PHE A 1 97 ? -7.549 12.370 -18.876 1.00 93.31 97 PHE A C 1
ATOM 738 O O . PHE A 1 97 ? -8.723 12.119 -19.136 1.00 93.31 97 PHE A O 1
ATOM 745 N N . TYR A 1 98 ? -7.061 12.351 -17.638 1.00 91.00 98 TYR A N 1
ATOM 746 C CA . TYR A 1 98 ? -7.863 12.196 -16.430 1.00 91.00 98 TYR A CA 1
ATOM 747 C C . TYR A 1 98 ? -7.947 13.561 -15.743 1.00 91.00 98 TYR A C 1
ATOM 749 O O . TYR A 1 98 ? -6.988 14.027 -15.120 1.00 91.00 98 TYR A O 1
ATOM 757 N N . GLY A 1 99 ? -9.077 14.246 -15.930 1.00 92.62 99 GLY A N 1
ATOM 758 C CA . GLY A 1 99 ? -9.219 15.650 -15.548 1.00 92.62 99 GLY A CA 1
ATOM 759 C C . GLY A 1 99 ? -8.223 16.525 -16.312 1.00 92.62 99 GLY A C 1
ATOM 760 O O . GLY A 1 99 ? -8.224 16.557 -17.540 1.00 92.62 99 GLY A O 1
ATOM 761 N N . THR A 1 100 ? -7.345 17.216 -15.588 1.00 94.62 100 THR A N 1
ATOM 762 C CA . THR A 1 100 ? -6.305 18.077 -16.176 1.00 94.62 100 THR A CA 1
ATOM 763 C C . THR A 1 100 ? -4.983 17.349 -16.441 1.00 94.62 100 THR A C 1
ATOM 765 O O . THR A 1 100 ? -4.075 17.928 -17.038 1.00 94.62 100 THR A O 1
ATOM 768 N N . GLN A 1 101 ? -4.846 16.083 -16.028 1.00 90.25 101 GLN A N 1
ATOM 769 C CA . GLN A 1 101 ? -3.592 15.339 -16.129 1.00 90.25 101 GLN A CA 1
ATOM 770 C C . GLN A 1 101 ? -3.640 14.299 -17.251 1.00 90.25 101 GLN A C 1
ATOM 772 O O . GLN A 1 101 ? -4.459 13.384 -17.244 1.00 90.25 101 GLN A O 1
ATOM 777 N N . ARG A 1 102 ? -2.698 14.393 -18.194 1.00 91.88 102 ARG A N 1
ATOM 778 C CA . ARG A 1 102 ? -2.481 13.348 -19.201 1.00 91.88 102 ARG A CA 1
ATOM 779 C C . ARG A 1 102 ? -1.932 12.081 -18.544 1.00 91.88 102 ARG A C 1
ATOM 781 O O . ARG A 1 102 ? -1.028 12.164 -17.703 1.00 91.88 102 ARG A O 1
ATOM 788 N N . SER A 1 103 ? -2.440 10.925 -18.960 1.00 91.75 103 SER A N 1
ATOM 789 C CA . SER A 1 103 ? -1.880 9.625 -18.611 1.00 91.75 103 SER A CA 1
ATOM 790 C C . SER A 1 103 ? -0.391 9.604 -18.980 1.00 91.75 103 SER A C 1
ATOM 792 O O . SER A 1 103 ? 0.041 10.219 -19.957 1.00 91.75 103 SER A O 1
ATOM 794 N N . ARG A 1 104 ? 0.437 8.972 -18.147 1.00 87.88 104 ARG A N 1
ATOM 795 C CA . ARG A 1 104 ? 1.841 8.718 -18.492 1.00 87.88 104 ARG A CA 1
ATOM 796 C C . ARG A 1 104 ? 1.925 7.296 -19.030 1.00 87.88 104 ARG A C 1
ATOM 798 O O . ARG A 1 104 ? 1.237 6.452 -18.461 1.00 87.88 104 ARG A O 1
ATOM 805 N N . PRO A 1 105 ? 2.734 7.041 -20.070 1.00 91.38 105 PRO A N 1
ATOM 806 C CA . PRO A 1 105 ? 3.060 5.681 -20.466 1.00 91.38 105 PRO A CA 1
ATOM 807 C C . PRO A 1 105 ? 3.480 4.849 -19.253 1.00 91.38 105 PRO A C 1
ATOM 809 O O . PRO A 1 105 ? 4.230 5.344 -18.405 1.00 91.38 105 PRO A O 1
ATOM 812 N N . ALA A 1 106 ? 2.975 3.619 -19.180 1.00 90.38 106 ALA A N 1
ATOM 813 C CA . ALA A 1 106 ? 3.460 2.614 -18.243 1.00 90.38 106 ALA A CA 1
ATOM 814 C C . ALA A 1 106 ? 4.982 2.457 -18.374 1.00 90.38 106 ALA A C 1
ATOM 816 O O . ALA A 1 106 ? 5.536 2.568 -19.472 1.00 90.38 106 ALA A O 1
ATOM 817 N N . TRP A 1 107 ? 5.655 2.230 -17.249 1.00 89.50 107 TRP A N 1
ATOM 818 C CA . TRP A 1 107 ? 7.102 2.064 -17.218 1.00 89.50 107 TRP A CA 1
ATOM 819 C C . TRP A 1 107 ? 7.503 1.063 -16.144 1.00 89.50 107 TRP A C 1
ATOM 821 O O . TRP A 1 107 ? 7.073 1.176 -14.994 1.00 89.50 107 TRP A O 1
ATOM 831 N N . ASP A 1 108 ? 8.381 0.144 -16.528 1.00 92.06 108 ASP A N 1
ATOM 832 C CA . ASP A 1 108 ? 8.995 -0.850 -15.663 1.00 92.06 108 ASP A CA 1
ATOM 833 C C . ASP A 1 108 ? 10.513 -0.761 -15.802 1.00 92.06 108 ASP A C 1
ATOM 835 O O . ASP A 1 108 ? 11.040 -0.674 -16.912 1.00 92.06 108 ASP A O 1
ATOM 839 N N . ALA A 1 109 ? 11.210 -0.767 -14.667 1.00 90.69 109 ALA A N 1
ATOM 840 C CA . ALA A 1 109 ? 12.653 -0.943 -14.641 1.00 90.69 109 ALA A CA 1
ATOM 841 C C . ALA A 1 109 ? 12.942 -2.441 -14.569 1.00 90.69 109 ALA A C 1
ATOM 843 O O . ALA A 1 109 ? 12.476 -3.097 -13.638 1.00 90.69 109 ALA A O 1
ATOM 844 N N . ASP A 1 110 ? 13.742 -2.956 -15.496 1.00 90.56 110 ASP A N 1
ATOM 845 C CA . ASP A 1 110 ? 14.215 -4.339 -15.412 1.00 90.56 110 ASP A CA 1
ATOM 846 C C . ASP A 1 110 ? 15.511 -4.431 -14.587 1.00 90.56 110 ASP A C 1
ATOM 848 O O . ASP A 1 110 ? 15.692 -5.362 -13.806 1.00 90.56 110 ASP A O 1
ATOM 852 N N . PHE A 1 111 ? 16.412 -3.450 -14.727 1.00 93.06 111 PHE A N 1
ATOM 853 C CA . PHE A 1 111 ? 17.709 -3.426 -14.048 1.00 93.06 111 PHE A CA 1
ATOM 854 C C . PHE A 1 111 ? 18.293 -2.005 -13.979 1.00 93.06 111 PHE A C 1
ATOM 856 O O . PHE A 1 111 ? 18.063 -1.190 -14.874 1.00 93.06 111 PHE A O 1
ATOM 863 N N . ALA A 1 112 ? 19.068 -1.718 -12.930 1.00 91.50 112 ALA A N 1
ATOM 864 C CA . ALA A 1 112 ? 19.879 -0.510 -12.810 1.00 91.50 112 ALA A CA 1
ATOM 865 C C . ALA A 1 112 ? 21.078 -0.758 -11.883 1.00 91.50 112 ALA A C 1
ATOM 867 O O . ALA A 1 112 ? 20.944 -1.425 -10.857 1.00 91.50 112 ALA A O 1
ATOM 868 N N . GLU A 1 113 ? 22.223 -0.166 -12.211 1.00 95.62 113 GLU A N 1
ATOM 869 C CA . GLU A 1 113 ? 23.428 -0.191 -11.383 1.00 95.62 113 GLU A CA 1
ATOM 870 C C . GLU A 1 113 ? 24.127 1.172 -11.387 1.00 95.62 113 GLU A C 1
ATOM 872 O O . GLU A 1 113 ? 23.877 2.019 -12.248 1.00 95.62 113 GLU A O 1
ATOM 877 N N . LEU A 1 114 ? 24.984 1.395 -10.391 1.00 95.50 114 LEU A N 1
ATOM 878 C CA . LEU A 1 114 ? 25.793 2.600 -10.255 1.00 95.50 114 LEU A CA 1
ATOM 879 C C . LEU A 1 114 ? 27.224 2.196 -9.894 1.00 95.50 114 LEU A C 1
ATOM 881 O O . LEU A 1 114 ? 27.421 1.401 -8.976 1.00 95.50 114 LEU A O 1
ATOM 885 N N . TRP A 1 115 ? 28.210 2.785 -10.571 1.00 94.12 115 TRP A N 1
ATOM 886 C CA . TRP A 1 115 ? 29.631 2.609 -10.272 1.00 94.12 115 TRP A CA 1
ATOM 887 C C . TRP A 1 115 ? 30.347 3.957 -10.145 1.00 94.12 115 TRP A C 1
ATOM 889 O O . TRP A 1 115 ? 29.961 4.957 -10.755 1.00 94.12 115 TRP A O 1
ATOM 899 N N . GLU A 1 116 ? 31.414 3.974 -9.352 1.00 93.06 116 GLU A N 1
ATOM 900 C CA . GLU A 1 116 ? 32.324 5.113 -9.235 1.00 93.06 116 GLU A CA 1
ATOM 901 C C . GLU A 1 116 ? 33.346 5.093 -10.382 1.00 93.06 116 GLU A C 1
ATOM 903 O O . GLU A 1 116 ? 33.845 4.032 -10.758 1.00 93.06 116 GLU A O 1
ATOM 908 N N . VAL A 1 117 ? 33.671 6.261 -10.944 1.00 90.44 117 VAL A N 1
ATOM 909 C CA . VAL A 1 117 ? 34.707 6.401 -11.980 1.00 90.44 117 VAL A CA 1
ATOM 910 C C . VAL A 1 117 ? 35.849 7.289 -11.487 1.00 90.44 117 VAL A C 1
ATOM 912 O O . VAL A 1 117 ? 35.624 8.414 -11.040 1.00 90.44 117 VAL A O 1
ATOM 915 N N . ALA A 1 118 ? 37.089 6.800 -11.596 1.00 84.62 118 ALA A N 1
ATOM 916 C CA . ALA A 1 118 ? 38.288 7.598 -11.350 1.00 84.62 118 ALA A CA 1
ATOM 917 C C . ALA A 1 118 ? 38.631 8.446 -12.585 1.00 84.62 118 ALA A C 1
ATOM 919 O O . ALA A 1 118 ? 38.471 8.011 -13.726 1.00 84.62 118 ALA A O 1
ATOM 920 N N . LYS A 1 119 ? 39.117 9.671 -12.368 1.00 78.94 119 LYS A N 1
ATOM 921 C CA . LYS A 1 119 ? 39.530 10.568 -13.452 1.00 78.94 119 LYS A CA 1
ATOM 922 C C . LYS A 1 119 ? 40.902 10.129 -13.977 1.00 78.94 119 LYS A C 1
ATOM 924 O O . LYS A 1 119 ? 41.864 10.144 -13.214 1.00 78.94 119 LYS A O 1
ATOM 929 N N . GLU A 1 120 ? 41.016 9.783 -15.260 1.00 70.94 120 GLU A N 1
ATOM 930 C CA . GLU A 1 120 ? 42.329 9.595 -15.893 1.00 70.94 120 GLU A CA 1
ATOM 931 C C . GLU A 1 120 ? 43.089 10.930 -15.896 1.00 70.94 120 GLU A C 1
ATOM 933 O O . GLU A 1 120 ? 42.694 11.892 -16.563 1.00 70.94 120 GLU A O 1
ATOM 938 N N . VAL A 1 121 ? 44.184 11.005 -15.140 1.00 71.88 121 VAL A N 1
ATOM 939 C CA . VAL A 1 121 ? 45.152 12.096 -15.260 1.00 71.88 121 VAL A CA 1
ATOM 940 C C . VAL A 1 1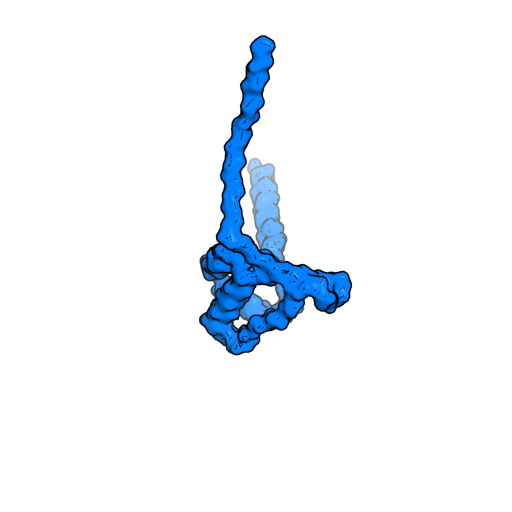21 ? 46.070 11.739 -16.424 1.00 71.88 121 VAL A C 1
ATOM 942 O O . VAL A 1 121 ? 46.942 10.886 -16.293 1.00 71.88 121 VAL A O 1
ATOM 945 N N . LYS A 1 122 ? 45.860 12.364 -17.587 1.00 61.28 122 LYS A N 1
ATOM 946 C CA . LYS A 1 122 ? 46.843 12.315 -18.675 1.00 61.28 122 LYS A CA 1
ATOM 947 C C . LYS A 1 122 ? 48.043 13.165 -18.269 1.00 61.28 122 LYS A C 1
ATOM 949 O O . LYS A 1 122 ? 47.936 14.389 -18.232 1.00 61.28 122 LYS A O 1
ATOM 954 N N . GLU A 1 123 ? 49.162 12.520 -17.959 1.00 59.81 123 GLU A N 1
ATOM 955 C CA . GLU A 1 123 ? 50.454 13.196 -17.872 1.00 59.81 123 GLU A CA 1
ATOM 956 C C . GLU A 1 123 ? 50.866 13.632 -19.284 1.00 59.81 123 GLU A C 1
ATOM 958 O O . GLU A 1 123 ? 51.105 12.810 -20.170 1.00 59.81 123 GLU A O 1
ATOM 963 N N . SER A 1 124 ? 50.873 14.944 -19.512 1.00 57.22 124 SER A N 1
ATOM 964 C CA . SER A 1 124 ? 51.483 15.550 -20.692 1.00 57.22 124 SER A CA 1
ATOM 965 C C . SER A 1 124 ? 52.999 15.469 -20.526 1.00 57.22 124 SER A C 1
ATOM 967 O O . SER A 1 124 ? 53.546 16.149 -19.657 1.00 57.22 124 SER A O 1
ATOM 969 N N . GLY A 1 125 ? 53.639 14.597 -21.309 1.00 52.22 125 GLY A N 1
ATOM 970 C CA . GLY A 1 125 ? 55.098 14.543 -21.447 1.00 52.22 125 GLY A CA 1
ATOM 971 C C . GLY A 1 125 ? 55.684 15.753 -22.162 1.00 52.22 125 GLY A C 1
ATOM 972 O O . GLY A 1 125 ? 54.910 16.509 -22.797 1.00 52.22 125 GLY A O 1
#

Secondary structure (DSSP, 8-state):
-HHHHHHHHHHHHHHHHHHHHT-PPPPTTS-HHHHHHHHHH--HHHHHHHHHHHTTS---TTSHHHHHHHHHHHHHHHHTT-----------SSS-EETTEEPPPP-------------------

Sequence (125 aa):
MRVFTRLAIALLVAGVVFLAAGRAQKPPLLPEKEVAALANELSGETAKRNLEGVARFHRQRGSKGFHEAAEFVAERLEAYGLQDAAILQFPADGKIFYGTQRSRPAWDADFAELWEVAKEVKESG

Radius of gyration: 28.4 Å; chains: 1; bounding box: 75×39×81 Å

pLDDT: mean 86.59, std 12.23, range [52.22, 97.81]

Foldseek 3Di:
DVVVVVVVVVVVVVVVVVVVVPPPDDDPPDDPVVVVVVVVPDDPVVVVVLVVVLVVFPCDPQEPSVVVSLVSVLVVCVVVVNDPRDDDDDDQCQDDDDVPDGRHHHDDDPDDDDDDDDDDDDDDD